Protein AF-A0A0A9R4Z3-F1 (afdb_monomer_lite)

pLDDT: mean 73.94, std 12.67, range [42.97, 95.38]

Foldseek 3Di:
DDDPDPDDPDCVCVVVVDPPPPPPPPPPPPDPVDDDDDDPCVPDDDDPVRCPVVVVVVVVVVVCVVVVCDPVVVVCVVVVVVD

Secondary structure (DSSP, 8-state):
--------S--TTGGGG-------S-PPPPP--PPPPP-GGGGPPPPTTTTHHHHHHHHHHHHHHHTT--HHH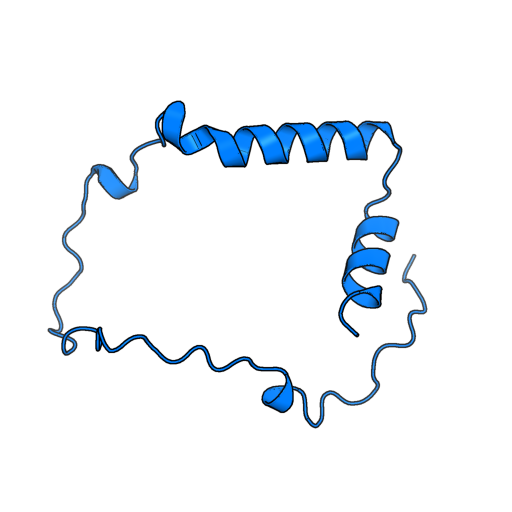HHHHHHHTT-

Organism: Arundo donax (NCBI:txid35708)

Structure (mmCIF, N/CA/C/O backbone):
data_AF-A0A0A9R4Z3-F1
#
_entry.id   AF-A0A0A9R4Z3-F1
#
loop_
_atom_site.group_PDB
_atom_site.id
_atom_site.type_symbol
_atom_site.label_atom_id
_atom_site.label_alt_id
_atom_site.label_comp_id
_atom_site.label_asym_id
_atom_site.label_entity_id
_atom_site.label_seq_id
_atom_site.pdbx_PDB_ins_code
_atom_site.Cartn_x
_atom_site.Cartn_y
_atom_site.Cartn_z
_atom_site.occupancy
_atom_site.B_iso_or_equiv
_atom_site.auth_seq_id
_atom_site.auth_comp_id
_atom_site.auth_asym_id
_atom_site.auth_atom_id
_atom_site.pdbx_PDB_model_num
ATOM 1 N N . MET A 1 1 ? -7.130 13.878 22.750 1.00 45.34 1 MET A N 1
ATOM 2 C CA . MET A 1 1 ? -7.836 12.823 23.510 1.00 45.34 1 MET A CA 1
ATOM 3 C C . MET A 1 1 ? -7.322 11.481 22.999 1.00 45.34 1 MET A C 1
ATOM 5 O O . MET A 1 1 ? -7.437 11.245 21.806 1.00 45.34 1 MET A O 1
ATOM 9 N N . TYR A 1 2 ? -6.658 10.679 23.835 1.00 54.44 2 TYR A N 1
ATOM 10 C CA . TYR A 1 2 ? -6.147 9.348 23.463 1.00 54.44 2 TYR A CA 1
ATOM 11 C C . TYR A 1 2 ? -7.144 8.285 23.945 1.00 54.44 2 TYR A C 1
ATOM 13 O O . TYR A 1 2 ? -7.624 8.376 25.074 1.00 54.44 2 TYR A O 1
ATOM 21 N N . PHE A 1 3 ? -7.484 7.305 23.105 1.00 60.50 3 PHE A N 1
ATOM 22 C CA . PHE A 1 3 ? -8.419 6.234 23.469 1.00 60.50 3 PHE A CA 1
ATOM 23 C C . PHE A 1 3 ? -7.729 5.209 24.364 1.00 60.50 3 PHE A C 1
ATOM 25 O O . PHE A 1 3 ? -6.662 4.703 24.019 1.00 60.50 3 PHE A O 1
ATOM 32 N N . SER A 1 4 ? -8.363 4.862 25.485 1.00 63.53 4 SER A N 1
ATOM 33 C CA . SER A 1 4 ? -7.971 3.701 26.288 1.00 63.53 4 SER A CA 1
ATOM 34 C C . SER A 1 4 ? -8.533 2.443 25.629 1.00 63.53 4 SER A C 1
ATOM 36 O O . SER A 1 4 ? -9.583 1.931 26.010 1.00 63.53 4 SER A O 1
ATOM 38 N N . LEU A 1 5 ? -7.872 1.996 24.564 1.00 62.44 5 LEU A N 1
ATOM 39 C CA . LEU A 1 5 ? -8.121 0.683 23.983 1.00 62.44 5 LEU A CA 1
ATOM 40 C C . LEU A 1 5 ? -7.196 -0.322 24.678 1.00 62.44 5 LEU A C 1
ATOM 42 O O . LEU A 1 5 ? -6.010 -0.022 24.846 1.00 62.44 5 LEU A O 1
ATOM 46 N N . PRO A 1 6 ? -7.687 -1.507 25.080 1.00 63.84 6 PRO A N 1
ATOM 47 C CA . PRO A 1 6 ? -6.831 -2.568 25.590 1.00 63.84 6 PRO A CA 1
ATOM 48 C C . PRO A 1 6 ? -5.991 -3.117 24.431 1.00 63.84 6 PRO A C 1
ATOM 50 O O . PRO A 1 6 ? -6.329 -4.112 23.796 1.00 63.84 6 PRO A O 1
ATOM 53 N N . LEU A 1 7 ? -4.894 -2.430 24.119 1.00 64.12 7 LEU A N 1
ATOM 54 C CA . LEU A 1 7 ? -3.909 -2.905 23.163 1.00 64.12 7 LEU A CA 1
ATOM 55 C C . LEU A 1 7 ? -3.251 -4.160 23.737 1.00 64.12 7 LEU A C 1
ATOM 57 O O . LEU A 1 7 ? -2.982 -4.245 24.942 1.00 64.12 7 LEU A O 1
ATOM 61 N N . LYS A 1 8 ? -2.975 -5.145 22.876 1.00 66.00 8 LYS A N 1
ATOM 62 C CA . LYS A 1 8 ? -2.201 -6.321 23.280 1.00 66.00 8 LYS A CA 1
ATOM 63 C C . LYS A 1 8 ? -0.870 -5.827 23.860 1.00 66.00 8 LYS A C 1
ATOM 65 O O . LYS A 1 8 ? -0.081 -5.192 23.171 1.00 66.00 8 LYS A O 1
ATOM 70 N N . LYS A 1 9 ? -0.618 -6.126 25.139 1.00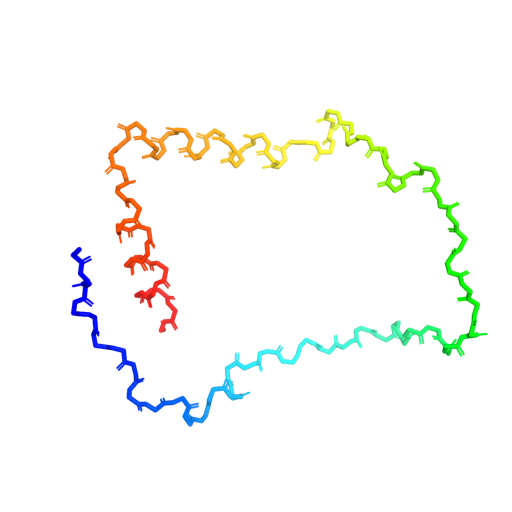 68.88 9 LYS A N 1
ATOM 71 C CA . LYS A 1 9 ? 0.619 -5.744 25.853 1.00 68.88 9 LYS A CA 1
ATOM 72 C C . LYS A 1 9 ? 1.866 -6.456 25.314 1.00 68.88 9 LYS A C 1
ATOM 74 O O . LYS A 1 9 ? 2.981 -6.132 25.704 1.00 68.88 9 LYS A O 1
ATOM 79 N N . SER A 1 10 ? 1.668 -7.449 24.450 1.00 67.56 10 SER A N 1
ATOM 80 C CA . SER A 1 10 ? 2.706 -8.258 23.833 1.00 67.56 10 SER A CA 1
ATOM 81 C C . SER A 1 10 ? 2.332 -8.526 22.382 1.00 67.56 10 SER A C 1
ATOM 83 O O . SER A 1 10 ? 1.248 -9.036 22.103 1.00 67.56 10 SER A O 1
ATOM 85 N N . TYR A 1 11 ? 3.261 -8.220 21.481 1.00 61.19 11 TYR A N 1
ATOM 86 C CA . TYR A 1 11 ? 3.222 -8.654 20.088 1.00 61.19 11 TYR A CA 1
ATOM 87 C C . TYR A 1 11 ? 3.924 -10.003 19.893 1.00 61.19 11 TYR A C 1
ATOM 89 O O . TYR A 1 11 ? 4.167 -10.392 18.762 1.00 61.19 11 TYR A O 1
ATOM 97 N N . LYS A 1 12 ? 4.286 -10.747 20.950 1.00 66.31 12 LYS A N 1
ATOM 98 C CA . LYS A 1 12 ? 4.771 -12.131 20.776 1.00 66.31 12 LYS A CA 1
ATOM 99 C C . LYS A 1 12 ? 3.735 -12.923 19.964 1.00 66.31 12 LYS A C 1
ATOM 101 O O . LYS A 1 12 ? 2.542 -12.720 20.173 1.00 66.31 12 LYS A O 1
ATOM 106 N N . CYS A 1 13 ? 4.200 -13.746 19.025 1.00 62.44 13 CYS A N 1
ATOM 107 C CA . CYS A 1 13 ? 3.376 -14.451 18.032 1.00 62.44 13 CYS A CA 1
ATOM 108 C C . CYS A 1 13 ? 2.769 -13.576 16.914 1.00 62.44 13 CYS A C 1
ATOM 110 O O . CYS A 1 13 ? 1.995 -14.076 16.108 1.00 62.44 13 CYS A O 1
ATOM 112 N N . TRP A 1 14 ? 3.131 -12.290 16.781 1.00 62.91 14 TRP A N 1
ATOM 113 C CA . TRP A 1 14 ? 2.692 -11.461 15.641 1.00 62.91 14 TRP A CA 1
ATOM 114 C C . TRP A 1 14 ? 3.083 -12.058 14.280 1.00 62.91 14 TRP A C 1
ATOM 116 O O . TRP A 1 14 ? 2.339 -11.916 13.316 1.00 62.91 14 TRP A O 1
ATOM 126 N N . HIS A 1 15 ? 4.215 -12.763 14.218 1.00 63.56 15 HIS A N 1
ATOM 127 C CA . HIS A 1 15 ? 4.675 -13.490 13.035 1.00 63.56 15 HIS A CA 1
ATOM 128 C C . HIS A 1 15 ? 3.751 -14.657 12.647 1.00 63.56 15 HIS A C 1
ATOM 130 O O . HIS A 1 15 ? 3.744 -15.051 11.492 1.00 63.56 15 HIS A O 1
ATOM 136 N N . GLU A 1 16 ? 2.946 -15.201 13.569 1.00 65.62 16 GLU A N 1
ATOM 137 C CA . GLU A 1 16 ? 1.967 -16.264 13.269 1.00 65.62 16 GLU A CA 1
ATOM 138 C C . GLU A 1 16 ? 0.736 -15.717 12.530 1.00 65.62 16 GLU A C 1
ATOM 140 O O . GLU A 1 16 ? -0.028 -16.472 11.942 1.00 65.62 16 GLU A O 1
ATOM 145 N N . GLN A 1 17 ? 0.539 -14.395 12.562 1.00 60.72 17 GLN A N 1
ATOM 146 C CA . GLN A 1 17 ? -0.516 -13.682 11.837 1.00 60.72 17 GLN A CA 1
ATOM 147 C C . GLN A 1 17 ? -0.025 -13.138 10.488 1.00 60.72 17 GLN A C 1
ATOM 149 O O . GLN A 1 17 ? -0.795 -12.513 9.759 1.00 60.72 17 GLN A O 1
ATOM 154 N N . TRP A 1 18 ? 1.253 -13.344 10.150 1.00 61.19 18 TRP A N 1
ATOM 155 C CA . TRP A 1 18 ? 1.721 -13.115 8.792 1.00 61.19 18 TRP A CA 1
ATOM 156 C C . TRP A 1 18 ? 1.176 -14.235 7.925 1.00 61.19 18 TRP A C 1
ATOM 158 O O . TRP A 1 18 ? 1.591 -15.385 8.026 1.00 61.19 18 TRP A O 1
ATOM 168 N N . PHE A 1 19 ? 0.264 -13.891 7.032 1.00 55.94 19 PHE A N 1
ATOM 169 C CA . PHE A 1 19 ? 0.049 -14.697 5.845 1.00 55.94 19 PHE A CA 1
ATOM 170 C C . PHE A 1 19 ? 1.304 -14.539 4.985 1.00 55.94 19 PHE A C 1
ATOM 172 O O . PHE A 1 19 ? 1.517 -13.504 4.353 1.00 55.94 19 PHE A O 1
ATOM 179 N N . TYR A 1 20 ? 2.161 -15.558 5.004 1.00 57.22 20 TYR A N 1
ATOM 180 C CA . TYR A 1 20 ? 3.154 -15.741 3.959 1.00 57.22 20 TYR A CA 1
ATOM 181 C C . TYR A 1 20 ? 2.355 -16.101 2.708 1.00 57.22 20 TYR A C 1
ATOM 183 O O . TYR A 1 20 ? 1.895 -17.230 2.554 1.00 57.22 20 TYR A O 1
ATOM 191 N N . MET A 1 21 ? 2.061 -15.105 1.877 1.00 58.62 21 MET A N 1
ATOM 192 C CA . MET A 1 21 ? 1.531 -15.388 0.556 1.00 58.62 21 MET A CA 1
ATOM 193 C C . MET A 1 21 ? 2.691 -16.021 -0.201 1.00 58.62 21 MET A C 1
ATOM 195 O O . MET A 1 21 ? 3.734 -15.387 -0.361 1.00 58.62 21 MET A O 1
ATOM 199 N N . GLU A 1 22 ? 2.548 -17.298 -0.552 1.00 55.03 22 GLU A N 1
ATOM 200 C CA . GLU A 1 22 ? 3.518 -17.969 -1.404 1.00 55.03 22 GLU A CA 1
ATOM 201 C C . GLU A 1 22 ? 3.724 -17.086 -2.630 1.00 55.03 22 GLU A C 1
ATOM 203 O O . GLU A 1 22 ? 2.757 -16.650 -3.267 1.00 55.03 22 GLU A O 1
ATOM 208 N N . ASN A 1 23 ? 4.985 -16.746 -2.894 1.00 59.66 23 ASN A N 1
ATOM 209 C CA . ASN A 1 23 ? 5.325 -16.082 -4.134 1.00 59.66 23 ASN A CA 1
ATOM 210 C C . ASN A 1 23 ? 4.924 -17.092 -5.210 1.00 59.66 23 ASN A C 1
ATOM 212 O O . ASN A 1 23 ? 5.550 -18.145 -5.299 1.00 59.66 23 ASN A O 1
ATOM 216 N N . GLN A 1 24 ? 3.820 -16.829 -5.920 1.00 64.75 24 GLN A N 1
ATOM 217 C CA . GLN A 1 24 ? 3.376 -17.653 -7.047 1.00 64.75 24 GLN A CA 1
ATOM 218 C C . GLN A 1 24 ? 4.616 -17.969 -7.891 1.00 64.75 24 GLN A C 1
ATOM 220 O O . GLN A 1 24 ? 5.455 -17.080 -8.027 1.00 64.75 24 GLN A O 1
ATOM 225 N N . ASP A 1 25 ? 4.732 -19.180 -8.447 1.00 62.94 25 ASP A N 1
ATOM 226 C CA . ASP A 1 25 ? 5.930 -19.727 -9.126 1.00 62.94 25 ASP A CA 1
ATOM 227 C C . ASP A 1 25 ? 6.590 -18.835 -10.209 1.00 62.94 25 ASP A C 1
ATOM 229 O O . ASP A 1 25 ? 7.628 -19.182 -10.774 1.00 62.94 25 ASP A O 1
ATOM 233 N N . MET A 1 26 ? 6.051 -17.648 -10.486 1.00 59.00 26 MET A N 1
ATOM 234 C CA . MET A 1 26 ? 6.818 -16.506 -10.973 1.00 59.00 26 MET A CA 1
ATOM 235 C C . MET A 1 26 ? 7.870 -16.067 -9.942 1.00 59.00 26 MET A C 1
ATOM 237 O O . MET A 1 26 ? 7.765 -15.032 -9.281 1.00 59.00 26 MET A O 1
ATOM 241 N N . SER A 1 27 ? 8.942 -16.856 -9.856 1.00 70.00 27 SER A N 1
ATOM 242 C CA . SER A 1 27 ? 10.225 -16.388 -9.348 1.00 70.00 27 SER A CA 1
ATOM 243 C C . SER A 1 27 ? 10.543 -15.068 -10.047 1.00 70.00 27 SER A C 1
ATOM 245 O O . SER A 1 27 ? 10.554 -15.001 -11.280 1.00 70.00 27 SER A O 1
ATOM 247 N N . LEU A 1 28 ? 10.736 -14.004 -9.263 1.00 70.69 28 LEU A N 1
ATOM 248 C CA . LEU A 1 28 ? 11.245 -12.753 -9.809 1.00 70.69 28 LEU A CA 1
ATOM 249 C C . LEU A 1 28 ? 12.509 -13.087 -10.612 1.00 70.69 28 LEU A C 1
ATOM 251 O O . LEU A 1 28 ? 13.322 -13.888 -10.135 1.00 70.69 28 LEU A O 1
ATOM 255 N N . PRO A 1 29 ? 12.678 -12.527 -11.821 1.00 73.88 29 PRO A N 1
ATOM 256 C CA . PRO A 1 29 ? 13.872 -12.793 -12.604 1.00 73.88 29 PRO A CA 1
ATOM 257 C C . PRO A 1 29 ? 15.121 -12.479 -11.762 1.00 73.88 29 PRO A C 1
ATOM 259 O O . PRO A 1 29 ? 15.074 -11.569 -10.924 1.00 73.88 29 PRO A O 1
ATOM 262 N N . PRO A 1 30 ? 16.231 -13.222 -11.949 1.00 79.25 30 PRO A N 1
ATOM 263 C CA . PRO A 1 30 ? 17.486 -12.925 -11.273 1.00 79.25 30 PRO A CA 1
ATOM 264 C C . PRO A 1 30 ? 17.817 -11.439 -11.402 1.00 79.25 30 PRO A C 1
ATOM 266 O O . PRO A 1 30 ? 17.701 -10.878 -12.491 1.00 79.25 30 PRO A O 1
ATOM 269 N N . PHE A 1 31 ? 18.206 -10.809 -10.292 1.00 81.31 31 PHE A N 1
ATOM 270 C CA . PHE A 1 31 ? 18.577 -9.398 -10.298 1.00 81.31 31 PHE A CA 1
ATOM 271 C C . PHE A 1 31 ? 19.709 -9.173 -11.306 1.00 81.31 31 PHE A C 1
ATOM 273 O O . PHE A 1 31 ? 20.791 -9.744 -11.171 1.00 81.31 31 PHE A O 1
ATOM 280 N N . ASP A 1 32 ? 19.445 -8.358 -12.320 1.00 83.12 32 ASP A N 1
ATOM 281 C CA . ASP A 1 32 ? 20.328 -8.163 -13.470 1.00 83.12 32 ASP A CA 1
ATOM 282 C C . ASP A 1 32 ? 21.266 -6.955 -13.310 1.00 83.12 32 ASP A C 1
ATOM 284 O O . ASP A 1 32 ? 22.110 -6.707 -14.168 1.00 83.12 32 ASP A O 1
ATOM 288 N N . GLY A 1 33 ? 21.151 -6.212 -12.201 1.00 85.69 33 GLY A N 1
ATOM 289 C CA . GLY A 1 33 ? 21.972 -5.034 -11.914 1.00 85.69 33 GLY A CA 1
ATOM 290 C C . GLY A 1 33 ? 21.649 -3.814 -12.775 1.00 85.69 33 GLY A C 1
ATOM 291 O O . GLY A 1 33 ? 22.300 -2.778 -12.617 1.00 85.69 33 GLY A O 1
ATOM 292 N N . ASN A 1 34 ? 20.659 -3.907 -13.664 1.00 82.94 34 ASN A N 1
ATOM 293 C CA . ASN A 1 34 ? 20.306 -2.819 -14.555 1.00 82.94 34 ASN A CA 1
ATOM 294 C C . ASN A 1 34 ? 19.434 -1.798 -13.826 1.00 82.94 34 ASN A C 1
ATOM 296 O O . ASN A 1 34 ? 18.566 -2.134 -13.017 1.00 82.94 34 ASN A O 1
ATOM 300 N N . MET A 1 35 ? 19.649 -0.518 -14.131 1.00 82.00 35 MET A N 1
ATOM 301 C CA . MET A 1 35 ? 18.697 0.499 -13.705 1.00 82.00 35 MET A CA 1
ATOM 302 C C . MET A 1 35 ? 17.377 0.282 -14.448 1.00 82.00 35 MET A C 1
ATOM 304 O O . MET A 1 35 ? 17.400 -0.004 -15.649 1.00 82.00 35 MET A O 1
ATOM 308 N N . PRO A 1 36 ? 16.230 0.454 -13.772 1.00 80.50 36 PRO A N 1
ATOM 309 C CA . PRO A 1 36 ? 14.946 0.448 -14.444 1.00 80.50 36 PRO A CA 1
ATOM 310 C C . PRO A 1 36 ? 14.951 1.457 -15.594 1.00 80.50 36 PRO A C 1
ATOM 312 O O . PRO A 1 36 ? 15.268 2.633 -15.400 1.00 80.50 36 PRO A O 1
ATOM 315 N N . VAL A 1 37 ? 14.603 0.998 -16.793 1.00 85.19 37 VAL A N 1
ATOM 316 C CA . VAL A 1 37 ? 14.367 1.905 -17.916 1.00 85.19 37 VAL A CA 1
ATOM 317 C C . VAL A 1 37 ? 13.123 2.719 -17.579 1.00 85.19 37 VAL A C 1
ATOM 319 O O . VAL A 1 37 ? 12.080 2.146 -17.258 1.00 85.19 37 VAL A O 1
ATOM 322 N N . VAL A 1 38 ? 13.245 4.047 -17.616 1.00 84.44 38 VAL A N 1
ATOM 323 C CA . VAL A 1 38 ? 12.115 4.949 -17.369 1.00 84.44 38 VAL A CA 1
ATOM 324 C C . VAL A 1 38 ? 11.012 4.617 -18.367 1.00 84.44 38 VAL A C 1
ATOM 326 O O . VAL A 1 38 ? 11.239 4.622 -19.575 1.00 84.44 38 VAL A O 1
ATOM 329 N N . ASN A 1 39 ? 9.831 4.298 -17.848 1.00 85.75 39 ASN A N 1
ATOM 330 C CA . ASN A 1 39 ? 8.651 4.037 -18.653 1.00 85.75 39 ASN A CA 1
ATOM 331 C C . ASN A 1 39 ? 7.703 5.230 -18.526 1.00 85.75 39 ASN A C 1
ATOM 333 O O . ASN A 1 39 ? 7.265 5.560 -17.423 1.00 85.75 39 ASN A O 1
ATOM 337 N N . ASP A 1 40 ? 7.362 5.849 -19.654 1.00 84.88 40 ASP A N 1
ATOM 338 C CA . ASP A 1 40 ? 6.457 7.002 -19.701 1.00 84.88 40 ASP A CA 1
ATOM 339 C C . ASP A 1 40 ? 5.078 6.683 -19.099 1.00 84.88 40 ASP A C 1
ATOM 341 O O . ASP A 1 40 ? 4.418 7.556 -18.530 1.00 84.88 40 ASP A O 1
ATOM 345 N N . ALA A 1 41 ? 4.671 5.408 -19.127 1.00 85.44 41 ALA A N 1
ATOM 346 C CA . ALA A 1 41 ? 3.437 4.938 -18.512 1.00 85.44 41 ALA A CA 1
ATOM 347 C C . ALA A 1 41 ? 3.436 5.039 -16.976 1.00 85.44 41 ALA A C 1
ATOM 349 O O . ALA A 1 41 ? 2.369 5.022 -16.373 1.00 85.44 41 ALA A O 1
ATOM 350 N N . TRP A 1 42 ? 4.589 5.182 -16.313 1.00 86.31 42 TRP A N 1
ATOM 351 C CA . TRP A 1 42 ? 4.637 5.342 -14.851 1.00 86.31 42 TRP A CA 1
ATOM 352 C C . TRP A 1 42 ? 4.015 6.647 -14.365 1.00 86.31 42 TRP A C 1
ATOM 354 O O . TRP A 1 42 ? 3.571 6.723 -13.223 1.00 86.31 42 TRP A O 1
ATOM 364 N N . SER A 1 43 ? 3.990 7.667 -15.223 1.00 86.50 43 SER A N 1
ATOM 365 C CA . SER A 1 43 ? 3.322 8.941 -14.937 1.00 86.50 43 SER A CA 1
ATOM 366 C C . SER A 1 43 ? 1.955 9.040 -15.613 1.00 86.50 43 SER A C 1
ATOM 368 O O . SER A 1 43 ? 1.320 10.094 -15.550 1.00 86.50 43 SER A O 1
ATOM 370 N N . ALA A 1 44 ? 1.504 7.977 -16.288 1.00 90.19 44 ALA A N 1
ATOM 371 C CA . ALA A 1 44 ? 0.214 7.982 -16.948 1.00 90.19 44 ALA A CA 1
ATOM 372 C C . ALA A 1 44 ? -0.903 8.023 -15.905 1.00 90.19 44 ALA A C 1
ATOM 374 O O . ALA A 1 44 ? -0.892 7.300 -14.907 1.00 90.19 44 ALA A O 1
ATOM 375 N N . LEU A 1 45 ? -1.881 8.886 -16.157 1.00 90.38 45 LEU A N 1
ATOM 376 C CA . LEU A 1 45 ? -3.107 8.887 -15.381 1.00 90.38 45 LEU A CA 1
ATOM 377 C C . LEU A 1 45 ? -3.950 7.670 -15.779 1.00 90.38 45 LEU A C 1
ATOM 379 O O . LEU A 1 45 ? -4.002 7.335 -16.966 1.00 90.38 45 LEU A O 1
ATOM 383 N N . PRO A 1 46 ? -4.625 7.029 -14.813 1.00 88.31 46 PRO A N 1
ATOM 384 C CA . PRO A 1 46 ? -5.544 5.945 -15.110 1.00 88.31 46 PRO A CA 1
ATOM 385 C C . PRO A 1 46 ? -6.695 6.453 -15.982 1.00 88.31 46 PRO A C 1
ATOM 387 O O . PRO A 1 46 ? -7.181 7.578 -15.829 1.00 88.31 46 PRO A O 1
ATOM 390 N N . SER A 1 47 ? -7.139 5.602 -16.895 1.00 91.31 47 SER A N 1
ATOM 391 C CA . SER A 1 47 ? -8.324 5.840 -17.710 1.00 91.31 47 SER A CA 1
ATOM 392 C C . SER A 1 47 ? -9.604 5.780 -16.872 1.00 91.31 47 SER A C 1
ATOM 394 O O . SER A 1 47 ? -9.642 5.243 -15.763 1.00 91.31 47 SER A O 1
ATOM 396 N N . GLU A 1 48 ? -10.699 6.306 -17.419 1.00 89.94 48 GLU A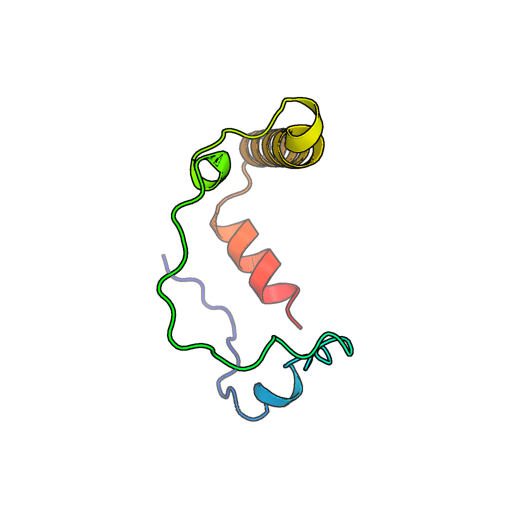 N 1
ATOM 397 C CA . GLU A 1 48 ? -11.996 6.298 -16.737 1.00 89.94 48 GLU A CA 1
ATOM 398 C C . GLU A 1 48 ? -12.482 4.873 -16.413 1.00 89.94 48 GLU A C 1
ATOM 400 O O . GLU A 1 48 ? -13.041 4.637 -15.341 1.00 89.94 48 GLU A O 1
ATOM 405 N N . SER A 1 49 ? -12.205 3.902 -17.290 1.00 90.75 49 SER A N 1
ATOM 406 C CA . SER A 1 49 ? -12.548 2.494 -17.061 1.00 90.75 49 SER A CA 1
ATOM 407 C C . SER A 1 49 ? -11.746 1.869 -15.914 1.00 90.75 49 SER A C 1
ATOM 409 O O . SER A 1 49 ? -12.291 1.057 -15.166 1.00 90.75 49 SER A O 1
ATOM 411 N N . GLU A 1 50 ? -10.484 2.263 -15.729 1.00 90.81 50 GLU A N 1
ATOM 412 C CA . GLU A 1 50 ? -9.629 1.803 -14.623 1.00 90.81 50 GLU A CA 1
ATOM 413 C C . GLU A 1 50 ? -10.020 2.445 -13.283 1.00 90.81 50 GLU A C 1
ATOM 415 O O . GLU A 1 50 ? -9.854 1.846 -12.219 1.00 90.81 50 GLU A O 1
ATOM 420 N N . MET A 1 51 ? -10.612 3.640 -13.322 1.00 95.38 51 MET A N 1
ATOM 421 C CA . MET A 1 51 ? -10.998 4.402 -12.132 1.00 95.38 51 MET A CA 1
ATOM 422 C C . MET A 1 51 ? -12.287 3.919 -11.454 1.00 95.38 51 MET A C 1
ATOM 424 O O . MET A 1 51 ? -12.619 4.402 -10.371 1.00 95.38 51 MET A O 1
ATOM 428 N N . GLY A 1 52 ? -13.007 2.942 -12.016 1.00 93.38 52 GLY A N 1
ATOM 429 C CA . GLY A 1 52 ? -14.311 2.505 -11.496 1.00 93.38 52 GLY A CA 1
ATOM 430 C C . GLY A 1 52 ? -14.299 2.072 -10.021 1.00 93.38 52 GLY A C 1
ATOM 431 O O . GLY A 1 52 ? -15.187 2.449 -9.253 1.00 93.38 52 GLY A O 1
ATOM 432 N N . GLN A 1 53 ? -13.279 1.322 -9.587 1.00 89.88 53 GLN A N 1
ATOM 433 C CA . GLN A 1 53 ? -13.149 0.918 -8.179 1.00 89.88 53 GLN A CA 1
ATOM 434 C C . GLN A 1 53 ? -12.796 2.097 -7.262 1.00 89.88 53 GLN A C 1
ATOM 436 O O . GLN A 1 53 ? -13.319 2.184 -6.150 1.00 89.88 53 GLN A O 1
A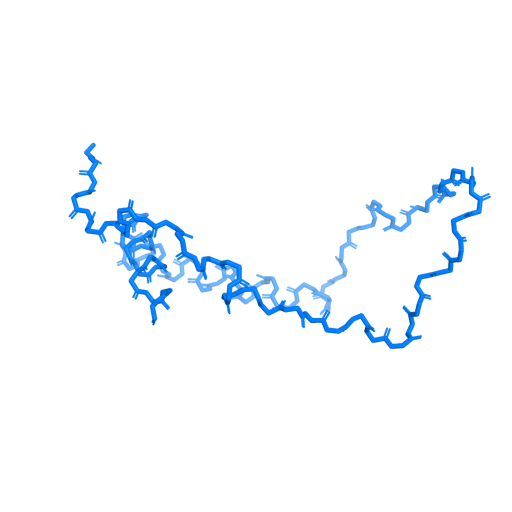TOM 441 N N . VAL A 1 54 ? -11.939 3.008 -7.730 1.00 90.00 54 VAL A N 1
ATOM 442 C CA . VAL A 1 54 ? -11.512 4.195 -6.976 1.00 90.00 54 VAL A CA 1
ATOM 443 C C . VAL A 1 54 ? -12.689 5.145 -6.774 1.00 90.00 54 VAL A C 1
ATOM 445 O O . VAL A 1 54 ? -12.948 5.558 -5.648 1.00 90.00 54 VAL A O 1
ATOM 448 N N . ASN A 1 55 ? -13.457 5.417 -7.828 1.00 92.69 55 ASN A N 1
ATOM 449 C CA . ASN A 1 55 ? -14.649 6.263 -7.759 1.00 92.69 55 ASN A CA 1
ATOM 450 C C . ASN A 1 55 ? -15.678 5.692 -6.780 1.00 92.69 55 ASN A C 1
ATOM 452 O O . ASN A 1 55 ? -16.147 6.396 -5.890 1.00 92.69 55 ASN A O 1
ATOM 456 N N . ARG A 1 56 ? -15.928 4.378 -6.841 1.00 90.25 56 ARG A N 1
ATOM 457 C CA . ARG A 1 56 ? -16.799 3.702 -5.872 1.00 90.25 56 ARG A CA 1
ATOM 458 C C . ARG A 1 56 ? -16.305 3.860 -4.431 1.00 90.25 56 ARG A C 1
ATOM 460 O O . ARG A 1 56 ? -17.117 3.997 -3.519 1.00 90.25 56 ARG A O 1
ATOM 467 N N . LEU A 1 57 ? -14.993 3.813 -4.202 1.00 88.06 57 LEU A N 1
ATOM 468 C CA . LEU A 1 57 ? -14.425 4.024 -2.871 1.00 88.06 57 LEU A CA 1
ATOM 469 C C . LEU A 1 57 ? -14.639 5.465 -2.390 1.00 88.06 57 LEU A C 1
ATOM 471 O O . LEU A 1 57 ? -14.994 5.663 -1.228 1.00 88.06 57 LEU A O 1
ATOM 475 N N . LEU A 1 58 ? -14.466 6.450 -3.273 1.00 90.50 58 LEU A N 1
ATOM 476 C CA . LEU A 1 58 ? -14.713 7.860 -2.969 1.00 90.50 58 LEU A CA 1
ATOM 477 C C . LEU A 1 58 ? -16.181 8.104 -2.588 1.00 90.50 58 LEU A C 1
ATOM 479 O O . LEU A 1 58 ? -16.432 8.740 -1.565 1.00 90.50 58 LEU A O 1
ATOM 483 N N . ASP A 1 59 ? -17.132 7.504 -3.306 1.00 90.94 59 ASP A N 1
ATOM 484 C CA . ASP A 1 59 ? -18.564 7.596 -2.985 1.00 90.94 59 ASP A CA 1
ATOM 485 C C . ASP A 1 59 ? -18.890 7.012 -1.603 1.00 90.94 59 ASP A C 1
ATOM 487 O O . ASP A 1 59 ? -19.653 7.587 -0.816 1.00 90.94 59 ASP A O 1
ATOM 491 N N . ILE A 1 60 ? -18.286 5.863 -1.275 1.00 86.12 60 ILE A N 1
ATOM 492 C CA . ILE A 1 60 ? -18.412 5.250 0.052 1.00 86.12 60 ILE A CA 1
ATOM 493 C C . ILE A 1 60 ? -17.844 6.202 1.105 1.00 86.12 60 ILE A C 1
ATOM 495 O O . ILE A 1 60 ? -18.490 6.445 2.123 1.00 86.12 60 ILE A O 1
ATOM 499 N N . MET A 1 61 ? -16.658 6.766 0.874 1.00 83.12 61 MET A N 1
ATOM 500 C CA . MET A 1 61 ? -16.029 7.697 1.810 1.00 83.12 61 MET A CA 1
ATOM 501 C C . MET A 1 61 ? -16.882 8.942 2.043 1.00 83.12 61 MET A C 1
ATOM 503 O O . MET A 1 61 ? -17.036 9.352 3.192 1.00 83.12 61 MET A O 1
ATOM 507 N N . ASP A 1 62 ? -17.457 9.530 0.998 1.00 86.69 62 ASP A N 1
ATOM 508 C CA . ASP A 1 62 ? -18.309 10.711 1.130 1.00 86.69 62 ASP A CA 1
ATOM 509 C C . ASP A 1 62 ? -19.613 10.390 1.860 1.00 86.69 62 ASP A C 1
ATOM 511 O O . ASP A 1 62 ? -19.989 11.107 2.791 1.00 86.69 62 ASP A O 1
ATOM 515 N N . THR A 1 63 ? -20.231 9.246 1.563 1.00 85.00 63 THR A N 1
ATOM 516 C CA . THR A 1 63 ? -21.383 8.745 2.328 1.00 85.00 63 THR A CA 1
ATOM 517 C C . THR A 1 63 ? -21.037 8.611 3.814 1.00 85.00 63 THR A C 1
ATOM 519 O O . THR A 1 63 ? -21.761 9.108 4.677 1.00 85.00 63 THR A O 1
ATOM 522 N N . LEU A 1 64 ? -19.891 8.012 4.141 1.00 78.94 64 LEU A N 1
ATOM 523 C CA . LEU A 1 64 ? -19.448 7.842 5.525 1.00 78.94 64 LEU A CA 1
ATOM 524 C C . LEU A 1 64 ? -19.132 9.179 6.217 1.00 78.94 64 LEU A C 1
ATOM 526 O O . LEU A 1 64 ? -19.450 9.343 7.396 1.00 78.94 64 LEU A O 1
ATOM 530 N N . LYS A 1 65 ? -18.572 10.165 5.504 1.00 79.81 65 LYS A N 1
ATOM 531 C CA . LYS A 1 65 ? -18.366 11.521 6.044 1.00 79.81 65 LYS A CA 1
ATOM 532 C C . LYS A 1 65 ? -19.695 12.170 6.435 1.00 79.81 65 LYS A C 1
ATOM 534 O O . LYS A 1 65 ? -19.787 12.734 7.524 1.00 79.81 65 LYS A O 1
ATOM 539 N N . THR A 1 66 ? -20.732 12.058 5.596 1.00 81.31 66 THR A N 1
ATOM 540 C CA . THR A 1 66 ? -22.064 12.629 5.899 1.00 81.31 66 THR A CA 1
ATOM 541 C C . THR A 1 66 ? -22.734 11.975 7.107 1.00 81.31 66 THR A C 1
ATOM 543 O O . THR A 1 66 ? -23.484 12.625 7.830 1.00 81.31 66 THR A O 1
ATOM 546 N N . GLN A 1 67 ? -22.403 10.714 7.390 1.00 77.81 67 GLN A N 1
ATOM 547 C CA . GLN A 1 67 ? -22.886 9.974 8.557 1.00 77.81 67 GLN A CA 1
ATOM 548 C C . GLN A 1 67 ? -22.134 10.322 9.856 1.00 77.81 67 GLN A C 1
ATOM 550 O O . GLN A 1 67 ? -22.303 9.632 10.860 1.00 77.81 67 GLN A O 1
ATOM 555 N N . ASN A 1 68 ? -21.318 11.387 9.868 1.00 66.81 68 ASN A N 1
ATOM 556 C CA . ASN A 1 68 ? -20.494 11.784 11.015 1.00 66.81 68 ASN A CA 1
ATOM 557 C C . ASN A 1 68 ? -19.602 10.637 11.516 1.00 66.81 68 ASN A C 1
ATOM 559 O O . ASN A 1 68 ? -19.394 10.459 12.721 1.00 66.81 68 ASN A O 1
ATOM 563 N N . LEU A 1 69 ? -19.054 9.843 10.589 1.00 66.94 69 LEU A N 1
ATOM 564 C CA . LEU A 1 69 ? -18.078 8.823 10.935 1.00 66.94 69 LEU A CA 1
ATOM 565 C C . LEU A 1 69 ? -16.802 9.520 11.425 1.00 66.94 69 LEU A C 1
ATOM 567 O O . LEU A 1 69 ? -15.934 9.917 10.649 1.00 66.94 69 LEU A O 1
ATOM 571 N N . ALA A 1 70 ? -16.707 9.718 12.739 1.00 68.62 70 ALA A N 1
ATOM 572 C CA . ALA A 1 70 ? -15.533 10.311 13.352 1.00 68.62 70 ALA A CA 1
ATOM 573 C C . ALA A 1 70 ? -14.312 9.450 13.000 1.00 68.62 70 ALA A C 1
ATOM 575 O O . ALA A 1 70 ? -14.378 8.222 13.085 1.00 68.62 70 ALA A O 1
ATOM 576 N N . ALA A 1 71 ? -13.176 10.077 12.679 1.00 65.56 71 ALA A N 1
ATOM 577 C CA . ALA A 1 71 ? -11.900 9.377 12.462 1.00 65.56 71 ALA A CA 1
ATOM 578 C C . ALA A 1 71 ? -11.581 8.379 13.599 1.00 65.56 71 ALA A C 1
ATOM 580 O O . ALA A 1 71 ? -10.993 7.320 13.395 1.00 65.56 71 ALA A O 1
ATOM 581 N N . ILE A 1 72 ? -12.076 8.699 14.794 1.00 66.19 72 ILE A N 1
ATOM 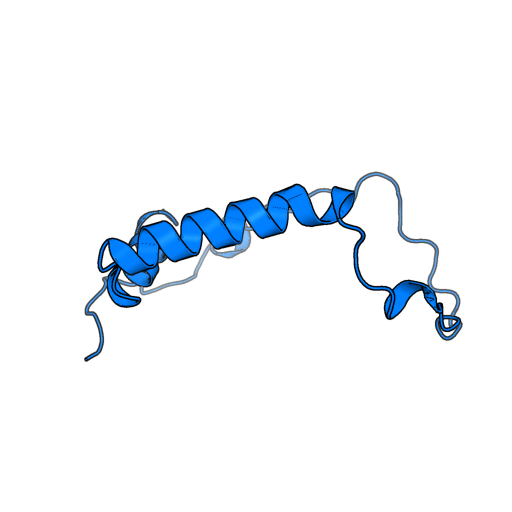582 C CA . ILE A 1 72 ? -12.097 7.877 16.001 1.00 66.19 72 ILE A CA 1
ATOM 583 C C . ILE A 1 72 ? -12.844 6.549 15.798 1.00 66.19 72 ILE A C 1
ATOM 585 O O . ILE A 1 72 ? -12.318 5.494 16.132 1.00 66.19 72 ILE A O 1
ATOM 589 N N . GLY A 1 73 ? -14.056 6.581 15.244 1.00 67.25 73 GLY A N 1
ATOM 590 C CA . GLY A 1 73 ? -14.871 5.395 14.983 1.00 67.25 73 GLY A CA 1
ATOM 591 C C . GLY A 1 73 ? -14.244 4.473 13.938 1.00 67.25 73 GLY A C 1
ATOM 592 O O . GLY A 1 73 ? -14.293 3.257 14.102 1.00 67.25 73 GLY A O 1
ATOM 593 N N . ILE A 1 74 ? -13.579 5.038 12.923 1.00 68.94 74 ILE A N 1
ATOM 594 C CA . ILE A 1 74 ? -12.809 4.271 11.928 1.00 68.94 74 ILE A CA 1
ATOM 595 C C . ILE A 1 74 ? -11.623 3.576 12.599 1.00 68.94 74 ILE A C 1
ATOM 597 O O . ILE A 1 74 ? -11.442 2.371 12.429 1.00 68.94 74 ILE A O 1
ATOM 601 N N . ALA A 1 75 ? -10.848 4.313 13.400 1.00 66.25 75 ALA A N 1
ATOM 602 C CA . ALA A 1 75 ? -9.708 3.759 14.123 1.00 66.25 75 ALA A CA 1
ATOM 603 C C . ALA A 1 75 ? -10.136 2.640 15.089 1.00 66.25 75 ALA A C 1
ATOM 605 O O . ALA A 1 75 ? -9.508 1.584 15.123 1.00 66.25 75 ALA A O 1
ATOM 606 N N . ILE A 1 76 ? -11.242 2.828 15.818 1.00 66.69 76 ILE A N 1
ATOM 607 C CA . ILE A 1 76 ? -11.811 1.802 16.702 1.00 66.69 76 ILE A CA 1
ATOM 608 C C . ILE A 1 76 ? -12.280 0.589 15.894 1.00 66.69 76 ILE A C 1
ATOM 610 O O . ILE A 1 76 ? -11.956 -0.533 16.265 1.00 66.69 76 ILE A O 1
ATOM 614 N N . ASN A 1 77 ? -13.005 0.78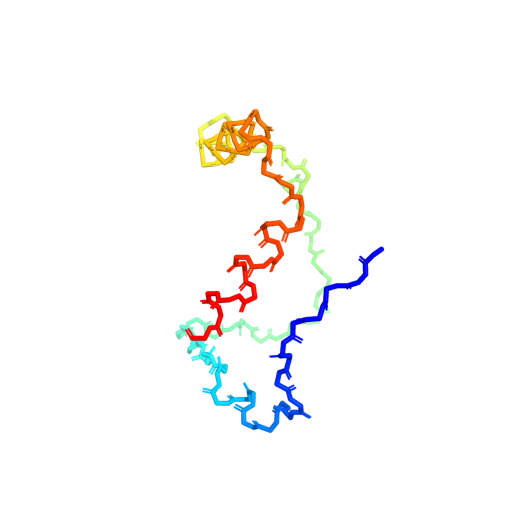4 14.788 1.00 69.81 77 ASN A N 1
ATOM 615 C CA . ASN A 1 77 ? -13.506 -0.312 13.956 1.00 69.81 77 ASN A CA 1
ATOM 616 C C . ASN A 1 77 ? -12.364 -1.150 13.366 1.00 69.81 77 ASN A C 1
ATOM 618 O O . ASN A 1 77 ? -12.399 -2.375 13.451 1.00 69.81 77 ASN A O 1
ATOM 622 N N . PHE A 1 78 ? -11.332 -0.491 12.837 1.00 69.00 78 PHE A N 1
ATOM 623 C CA . PHE A 1 78 ? -10.152 -1.148 12.287 1.00 69.00 78 PHE A CA 1
ATOM 624 C C . PHE A 1 78 ? -9.391 -1.947 13.351 1.00 69.00 78 PHE A C 1
ATOM 626 O O . PHE A 1 78 ? -9.044 -3.100 13.115 1.00 69.00 78 PHE A O 1
ATOM 633 N N . VAL A 1 79 ? -9.164 -1.367 14.536 1.00 68.88 79 VAL A N 1
ATOM 634 C CA . VAL A 1 79 ? -8.472 -2.055 15.640 1.00 68.88 79 VAL A CA 1
ATOM 635 C C . VAL A 1 79 ? -9.313 -3.210 16.192 1.00 68.88 79 VAL A C 1
ATOM 637 O O . VAL A 1 79 ? -8.774 -4.284 16.444 1.00 68.88 79 VAL A O 1
ATOM 640 N N . ALA A 1 80 ? -10.624 -3.021 16.351 1.00 67.31 80 ALA A N 1
ATOM 641 C CA . ALA A 1 80 ? -11.522 -4.022 16.926 1.00 67.31 80 ALA A CA 1
ATOM 642 C C . ALA A 1 80 ? -11.784 -5.215 15.993 1.00 67.31 80 ALA A C 1
ATOM 644 O O . ALA A 1 80 ? -11.976 -6.323 16.479 1.00 67.31 80 ALA A O 1
ATOM 645 N N . ARG A 1 81 ? -11.787 -5.008 14.669 1.00 64.88 81 ARG A N 1
ATOM 646 C CA . ARG A 1 81 ? -11.996 -6.074 13.668 1.00 64.88 81 ARG A CA 1
ATOM 647 C C . ARG A 1 81 ? -10.712 -6.794 13.249 1.00 64.88 81 ARG A C 1
ATOM 649 O O . ARG A 1 81 ? -10.771 -7.685 12.411 1.00 64.88 81 ARG A O 1
ATOM 656 N N . ARG A 1 82 ? -9.558 -6.412 13.806 1.00 57.34 82 ARG A N 1
ATOM 657 C CA . ARG A 1 82 ? -8.262 -7.080 13.593 1.00 57.34 82 ARG A CA 1
ATOM 658 C C . ARG A 1 82 ? -8.004 -8.233 14.579 1.00 57.34 82 ARG A C 1
ATOM 660 O O . ARG A 1 82 ? -6.850 -8.622 14.759 1.00 57.34 82 ARG A O 1
ATOM 667 N N . VAL A 1 83 ? -9.053 -8.726 15.242 1.00 42.97 83 VAL A N 1
ATOM 668 C CA . VAL A 1 83 ? -9.022 -9.879 16.156 1.00 42.97 83 VAL A CA 1
ATOM 669 C C . VAL A 1 83 ? -9.790 -11.029 15.537 1.00 42.97 83 VAL A C 1
ATOM 671 O O . VAL A 1 83 ? -10.919 -10.770 15.067 1.00 42.97 83 VAL A O 1
#

Sequence (83 aa):
MYFSLPLKKSYKCWHEQWFYMENQDMSLPPFDGNMPVVNDAWSALPSESEMGQVNRLLDIMDTLKTQNLAAIGIAINFVARRV

Radius of gyration: 20.66 Å; chains: 1; bounding box: 45×32×46 Å